Protein AF-A0A963WUD4-F1 (afdb_monomer_lite)

Sequence (51 aa):
MSSLTFRSSRPDSWTMPRAHRDASQRYMAYGPIRPMEEPGLIEKLASIFRR

Secondary structure (DSSP, 8-state):
--------SSPPTTTS----SSHHHHHHHH-SPPPSSPPPHHHHHHHHHT-

pLDDT: mean 77.51, std 9.73, range [47.56, 88.75]

Radius of gyration: 20.13 Å; chains: 1; bounding box: 30×34×49 Å

Foldseek 3Di:
DDDDDPPDPDDDCVRDVPPPPDPVSVCVVPNDDDDPDDDDPVRVVVVVVVD

Structure (mmCIF, N/CA/C/O backbone):
data_AF-A0A963WUD4-F1
#
_entry.id   AF-A0A963WUD4-F1
#
loop_
_atom_site.group_PDB
_atom_site.id
_atom_site.type_symbol
_atom_site.label_atom_id
_atom_site.label_alt_id
_atom_site.label_comp_id
_atom_site.label_asym_id
_atom_site.label_entity_id
_atom_site.label_seq_id
_atom_site.pdbx_PDB_ins_code
_atom_site.Cartn_x
_atom_site.Cartn_y
_atom_site.Cartn_z
_atom_site.occupancy
_atom_site.B_iso_or_equiv
_atom_site.auth_seq_id
_atom_site.auth_comp_id
_atom_site.auth_asym_id
_atom_site.auth_atom_id
_atom_site.pdbx_PDB_model_num
ATOM 1 N N . MET A 1 1 ? 23.774 22.597 -20.461 1.00 47.56 1 MET A N 1
ATOM 2 C CA . MET A 1 1 ? 22.768 21.517 -20.569 1.00 47.56 1 MET A CA 1
ATOM 3 C C . MET A 1 1 ? 23.500 20.192 -20.434 1.00 47.56 1 MET A C 1
ATOM 5 O O . MET A 1 1 ? 24.547 20.051 -21.054 1.00 47.56 1 MET A O 1
ATOM 9 N N . SER A 1 2 ? 23.049 19.287 -19.564 1.00 51.34 2 SER A N 1
ATOM 10 C CA . SER A 1 2 ? 23.726 18.007 -19.313 1.00 51.34 2 SER A CA 1
ATOM 11 C C . SER A 1 2 ? 23.603 17.075 -20.524 1.00 51.34 2 SER A C 1
ATOM 13 O O . SER A 1 2 ? 22.526 16.916 -21.091 1.00 51.34 2 SER A O 1
ATOM 15 N N . SER A 1 3 ? 24.724 16.474 -20.930 1.00 66.06 3 SER A N 1
ATOM 16 C CA . SER A 1 3 ? 24.786 15.502 -22.025 1.00 66.06 3 SER A CA 1
ATOM 17 C C . SER A 1 3 ? 24.292 14.143 -21.528 1.00 66.06 3 SER A C 1
ATOM 19 O O . SER A 1 3 ? 25.054 13.361 -20.960 1.00 66.06 3 SER A O 1
ATOM 21 N N . LEU A 1 4 ? 22.993 13.885 -21.666 1.00 68.62 4 LEU A N 1
ATOM 22 C CA . LEU A 1 4 ? 22.417 12.565 -21.424 1.00 68.62 4 LEU A CA 1
ATOM 23 C C . LEU A 1 4 ? 22.534 11.740 -22.709 1.00 68.62 4 LEU A C 1
ATOM 25 O O . LEU A 1 4 ? 21.816 11.965 -23.681 1.00 68.62 4 LEU A O 1
ATOM 29 N N . THR A 1 5 ? 23.460 10.783 -22.720 1.00 71.62 5 THR A N 1
ATOM 30 C CA . THR A 1 5 ? 23.607 9.832 -23.827 1.00 71.62 5 THR A CA 1
ATOM 31 C C . THR A 1 5 ? 22.603 8.696 -23.652 1.00 71.62 5 THR A C 1
ATOM 33 O O . THR A 1 5 ? 22.840 7.759 -22.885 1.00 71.62 5 THR A O 1
ATOM 36 N N . PHE A 1 6 ? 21.486 8.750 -24.376 1.00 67.94 6 PHE A N 1
ATOM 37 C CA . PHE A 1 6 ? 20.510 7.660 -24.403 1.00 67.94 6 PHE A CA 1
ATOM 38 C C . PHE A 1 6 ? 21.105 6.445 -25.132 1.00 67.94 6 PHE A C 1
ATOM 40 O O . PHE A 1 6 ? 21.228 6.432 -26.354 1.00 67.94 6 PHE A O 1
ATOM 47 N N . ARG A 1 7 ? 21.507 5.410 -24.381 1.00 73.69 7 ARG A N 1
ATOM 48 C CA . ARG A 1 7 ? 22.038 4.145 -24.939 1.00 73.69 7 ARG A CA 1
ATOM 49 C C . ARG A 1 7 ? 20.943 3.165 -25.371 1.00 73.69 7 ARG A C 1
ATOM 51 O O . ARG A 1 7 ? 21.239 2.155 -25.999 1.00 73.69 7 ARG A O 1
ATOM 58 N N . SER A 1 8 ? 19.688 3.434 -25.017 1.00 75.94 8 SER A N 1
ATOM 59 C CA . SER A 1 8 ? 18.538 2.611 -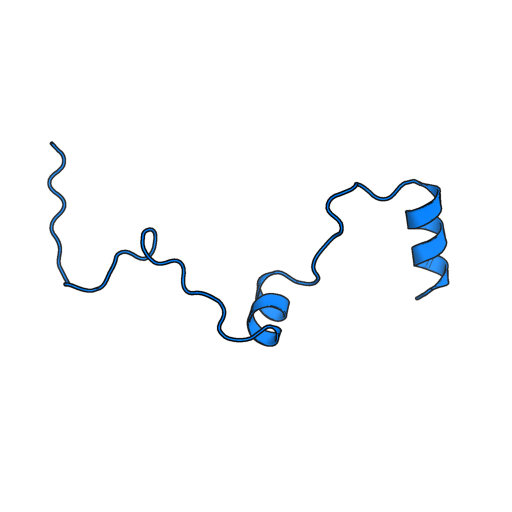25.386 1.00 75.94 8 SER A CA 1
ATOM 60 C C . SER A 1 8 ? 17.271 3.459 -25.452 1.00 75.94 8 SER A C 1
ATOM 62 O O . SER A 1 8 ? 17.176 4.462 -24.752 1.00 75.94 8 SER A O 1
ATOM 64 N N . SER A 1 9 ? 16.281 3.020 -26.231 1.00 79.06 9 SER A N 1
ATOM 65 C CA . SER A 1 9 ? 14.923 3.583 -26.210 1.00 79.06 9 SER A CA 1
ATOM 66 C C . SER A 1 9 ? 14.087 3.093 -25.025 1.00 79.06 9 SER A C 1
ATOM 68 O O . SER A 1 9 ? 12.906 3.430 -24.925 1.00 79.06 9 SER A O 1
ATOM 70 N N . ARG A 1 10 ? 14.655 2.254 -24.142 1.00 72.19 10 ARG A N 1
ATOM 71 C CA . ARG A 1 10 ? 13.929 1.806 -22.957 1.00 72.19 10 ARG A CA 1
ATOM 72 C C . ARG A 1 10 ? 13.727 3.013 -22.039 1.00 72.19 10 ARG A C 1
ATOM 74 O O . ARG A 1 10 ? 14.676 3.763 -21.829 1.00 72.19 10 ARG A O 1
ATOM 81 N N . PRO A 1 11 ? 12.516 3.187 -21.500 1.00 72.44 11 PRO A N 1
ATOM 82 C CA . PRO A 1 11 ? 12.227 4.276 -20.585 1.00 72.44 11 PRO A CA 1
ATOM 83 C C . PRO A 1 11 ? 13.110 4.154 -19.344 1.00 72.44 11 PRO A C 1
ATOM 85 O O . PRO A 1 11 ? 13.313 3.048 -18.829 1.00 72.44 11 PRO A O 1
ATOM 88 N N . ASP A 1 12 ? 13.629 5.289 -18.879 1.00 77.12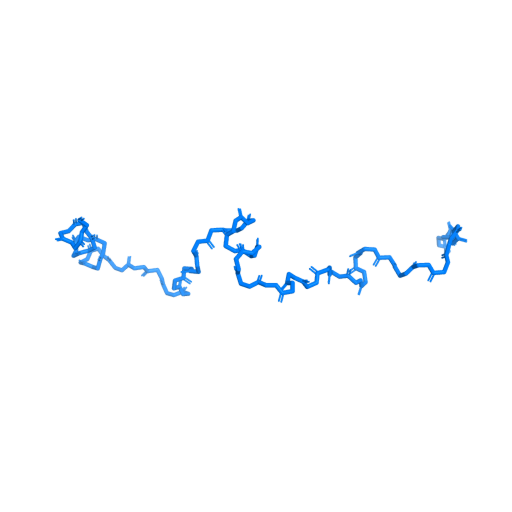 12 ASP A N 1
ATOM 89 C CA . ASP A 1 12 ? 14.434 5.344 -17.664 1.00 77.12 12 ASP A CA 1
ATOM 90 C C . ASP A 1 12 ? 13.636 4.792 -16.480 1.00 77.12 12 ASP A C 1
ATOM 92 O O . ASP A 1 12 ? 12.431 5.023 -16.342 1.00 77.12 12 ASP A O 1
ATOM 96 N N . SER A 1 13 ? 14.311 4.063 -15.591 1.00 69.19 13 SER A N 1
ATOM 97 C CA . SER A 1 13 ? 13.666 3.419 -14.440 1.00 69.19 13 SER A CA 1
ATOM 98 C C . SER A 1 13 ? 13.018 4.416 -13.481 1.00 69.19 13 SER A C 1
ATOM 100 O O . SER A 1 13 ? 12.074 4.062 -12.781 1.00 69.19 13 SER A O 1
ATOM 102 N N . TRP A 1 14 ? 13.511 5.657 -13.449 1.00 68.50 14 TRP A N 1
ATOM 103 C CA . TRP A 1 14 ? 12.891 6.744 -12.695 1.00 68.50 14 TRP A CA 1
ATOM 104 C C . TRP A 1 14 ? 11.576 7.190 -13.344 1.00 68.50 14 TRP A C 1
ATOM 106 O O . TRP A 1 14 ? 10.589 7.424 -12.653 1.00 68.50 14 TRP A O 1
ATOM 116 N N . THR A 1 15 ? 11.538 7.291 -14.673 1.00 72.94 15 THR A N 1
ATOM 117 C CA . THR A 1 15 ? 10.351 7.720 -15.428 1.00 72.94 15 THR A CA 1
ATOM 118 C C . THR A 1 15 ? 9.285 6.623 -15.490 1.00 72.94 15 THR A C 1
ATOM 120 O O . THR A 1 15 ? 8.098 6.918 -15.597 1.00 72.94 15 THR A O 1
ATOM 123 N N . MET A 1 16 ? 9.692 5.354 -15.386 1.00 71.62 16 MET A N 1
ATOM 124 C CA . MET A 1 16 ? 8.805 4.195 -15.305 1.00 71.62 16 MET A CA 1
ATOM 125 C C . MET A 1 16 ? 9.105 3.350 -14.057 1.00 71.62 16 MET A C 1
ATOM 127 O O . MET A 1 16 ? 9.751 2.297 -14.161 1.00 71.62 16 MET A O 1
ATOM 131 N N . PRO A 1 17 ? 8.597 3.741 -12.872 1.00 66.75 17 PRO A N 1
ATOM 132 C CA . PRO A 1 17 ? 8.577 2.829 -11.740 1.00 66.75 17 PRO A CA 1
ATOM 133 C C . PRO A 1 17 ? 7.780 1.585 -12.147 1.00 66.75 17 PRO A C 1
ATOM 135 O O . PRO A 1 17 ? 6.625 1.672 -12.572 1.00 66.75 17 PRO A O 1
ATOM 138 N N . ARG A 1 18 ? 8.406 0.404 -12.073 1.00 69.00 18 ARG A N 1
ATOM 139 C CA . ARG A 1 18 ? 7.720 -0.848 -12.406 1.00 69.00 18 ARG A CA 1
ATOM 140 C C . ARG A 1 18 ? 6.607 -1.066 -11.392 1.00 69.00 18 ARG A C 1
ATOM 142 O O . ARG A 1 18 ? 6.875 -1.390 -10.239 1.00 69.00 18 ARG A O 1
ATOM 149 N N . ALA A 1 19 ? 5.361 -0.893 -11.829 1.00 68.00 19 ALA A N 1
ATOM 150 C CA . ALA A 1 19 ? 4.214 -1.250 -11.017 1.00 68.00 19 ALA A CA 1
ATOM 151 C C . ALA A 1 19 ? 4.326 -2.736 -10.665 1.00 68.00 19 ALA A C 1
ATOM 153 O O . ALA A 1 19 ? 4.453 -3.587 -11.552 1.00 68.00 19 ALA A O 1
ATOM 154 N N . HIS A 1 20 ? 4.291 -3.051 -9.374 1.00 71.00 20 HIS A N 1
ATOM 155 C CA . HIS A 1 20 ? 4.116 -4.427 -8.941 1.00 71.00 20 HIS A CA 1
ATOM 156 C C . HIS A 1 20 ? 2.780 -4.917 -9.487 1.00 71.00 20 HIS A C 1
ATOM 158 O O . HIS A 1 20 ? 1.714 -4.474 -9.048 1.00 71.00 20 HIS A O 1
ATOM 164 N N . ARG A 1 21 ? 2.856 -5.793 -10.489 1.00 68.44 21 ARG A N 1
ATOM 165 C CA . ARG A 1 21 ? 1.687 -6.296 -11.219 1.00 68.44 21 ARG A CA 1
ATOM 166 C C . ARG A 1 21 ? 0.730 -7.063 -10.311 1.00 68.44 21 ARG A C 1
ATOM 168 O O . ARG A 1 21 ? -0.457 -7.116 -10.598 1.00 68.44 21 ARG A O 1
ATOM 175 N N . ASP A 1 22 ? 1.251 -7.602 -9.215 1.00 81.38 22 ASP A N 1
ATOM 176 C CA . ASP A 1 22 ? 0.522 -8.408 -8.248 1.00 81.38 22 ASP A CA 1
ATOM 177 C C . ASP A 1 22 ? 0.652 -7.810 -6.834 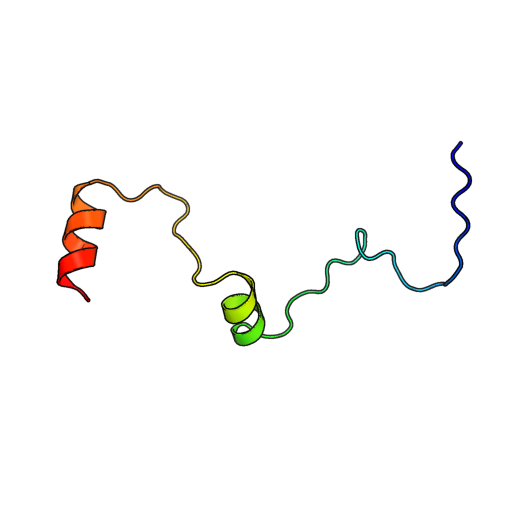1.00 81.38 22 ASP A C 1
ATOM 179 O O . ASP A 1 22 ? 1.685 -7.245 -6.458 1.00 81.38 22 ASP A O 1
ATOM 183 N N . ALA A 1 23 ? -0.419 -7.925 -6.050 1.00 79.38 23 ALA A N 1
ATOM 184 C CA . ALA A 1 23 ? -0.447 -7.599 -4.632 1.00 79.38 23 ALA A CA 1
ATOM 185 C C . ALA A 1 23 ? 0.532 -8.472 -3.826 1.00 79.38 23 ALA A C 1
ATOM 187 O O . ALA A 1 23 ? 1.148 -7.969 -2.888 1.00 79.38 23 ALA A O 1
ATOM 188 N N . SER A 1 24 ? 0.738 -9.735 -4.222 1.00 86.38 24 SER A N 1
ATOM 189 C CA . SER A 1 24 ? 1.693 -10.638 -3.560 1.00 86.38 24 SER A CA 1
ATOM 190 C C . SER A 1 24 ? 3.131 -10.106 -3.640 1.00 86.38 24 SER A C 1
ATOM 192 O O . SER A 1 24 ? 3.826 -10.019 -2.628 1.00 86.38 24 SER A O 1
ATOM 194 N N . GLN A 1 25 ? 3.548 -9.646 -4.824 1.00 84.56 25 GLN A N 1
ATOM 195 C CA . GLN A 1 25 ? 4.879 -9.082 -5.063 1.00 84.56 25 GLN A CA 1
ATOM 196 C C . GLN A 1 25 ? 5.084 -7.772 -4.293 1.00 84.56 25 GLN A C 1
ATOM 198 O O . GLN A 1 25 ? 6.153 -7.563 -3.720 1.00 84.56 25 GLN A O 1
ATOM 203 N N . ARG A 1 26 ? 4.042 -6.928 -4.190 1.00 85.88 26 ARG A N 1
ATOM 204 C CA . ARG A 1 26 ? 4.079 -5.735 -3.320 1.00 85.88 26 ARG A CA 1
ATOM 205 C C . ARG A 1 26 ? 4.281 -6.105 -1.869 1.00 85.88 26 ARG A C 1
ATOM 207 O O . ARG A 1 26 ? 5.113 -5.497 -1.206 1.00 85.88 26 ARG A O 1
ATOM 214 N N . TYR A 1 27 ? 3.510 -7.076 -1.391 1.00 88.00 27 TYR A N 1
ATOM 215 C CA . TYR A 1 27 ? 3.563 -7.507 -0.004 1.00 88.00 27 TYR A CA 1
ATOM 216 C C . TYR A 1 27 ? 4.938 -8.083 0.347 1.00 88.00 27 TYR A C 1
ATOM 218 O O . TYR A 1 27 ? 5.482 -7.766 1.396 1.00 88.00 27 TYR A O 1
ATOM 226 N N . MET A 1 28 ? 5.547 -8.864 -0.549 1.00 86.75 28 MET A N 1
ATOM 227 C CA . MET A 1 28 ? 6.909 -9.372 -0.347 1.00 86.75 28 MET A CA 1
ATOM 228 C C . MET A 1 28 ? 7.961 -8.255 -0.338 1.00 86.75 28 MET A C 1
ATOM 230 O O . MET A 1 28 ? 8.909 -8.322 0.438 1.00 86.75 28 MET A O 1
ATOM 234 N N . ALA A 1 29 ? 7.805 -7.232 -1.183 1.00 86.19 29 ALA A N 1
ATOM 235 C CA . ALA A 1 29 ? 8.773 -6.142 -1.296 1.00 86.19 29 ALA A CA 1
ATOM 236 C C . ALA A 1 29 ? 8.668 -5.100 -0.168 1.00 86.19 29 ALA A C 1
ATOM 238 O O . ALA A 1 29 ? 9.689 -4.582 0.279 1.00 86.19 29 ALA A O 1
ATOM 239 N N . TYR A 1 30 ? 7.452 -4.767 0.275 1.00 87.56 30 TYR A N 1
ATOM 240 C CA . TYR A 1 30 ? 7.194 -3.644 1.190 1.00 87.56 30 TYR A CA 1
ATOM 241 C C . TYR A 1 30 ? 6.493 -4.039 2.492 1.00 87.56 30 TYR A C 1
ATOM 243 O O . TYR A 1 30 ? 6.382 -3.219 3.402 1.00 87.56 30 TYR A O 1
ATOM 251 N N . GLY A 1 31 ? 6.026 -5.280 2.601 1.00 88.25 31 GLY A N 1
ATOM 252 C CA . GLY A 1 31 ? 5.253 -5.745 3.742 1.00 88.25 31 GLY A CA 1
ATOM 253 C C . GLY A 1 31 ? 3.795 -5.262 3.731 1.00 88.25 31 GLY A C 1
ATOM 254 O O . GLY A 1 31 ? 3.270 -4.832 2.699 1.00 88.25 31 GLY A O 1
ATOM 255 N N . PRO A 1 32 ? 3.105 -5.372 4.879 1.00 88.75 32 PRO A N 1
ATOM 256 C CA . PRO A 1 32 ? 1.714 -4.960 5.016 1.00 88.75 32 PRO A CA 1
ATOM 257 C C . PRO A 1 32 ? 1.549 -3.443 4.904 1.00 88.75 32 PRO A C 1
ATOM 259 O O . PRO A 1 32 ? 2.352 -2.666 5.425 1.00 88.75 32 PRO A O 1
ATOM 262 N N . ILE A 1 33 ?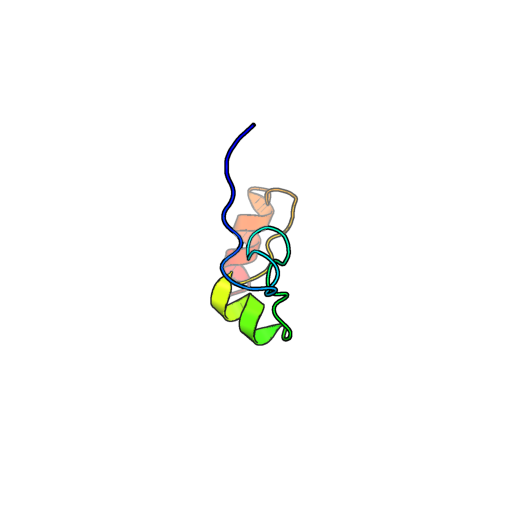 0.440 -3.031 4.286 1.00 85.38 33 ILE A N 1
ATOM 263 C CA . ILE A 1 33 ? 0.003 -1.633 4.259 1.00 85.38 33 ILE A CA 1
ATOM 264 C C . ILE A 1 33 ? -0.280 -1.188 5.695 1.00 85.38 33 ILE A C 1
ATOM 266 O O . ILE A 1 33 ? -1.034 -1.843 6.416 1.00 85.38 33 ILE A O 1
ATOM 270 N N . ARG A 1 34 ? 0.336 -0.078 6.106 1.00 85.69 34 ARG A N 1
ATOM 271 C CA . ARG A 1 34 ? 0.100 0.535 7.415 1.00 85.69 34 ARG A CA 1
ATOM 272 C C . ARG A 1 34 ? -0.990 1.604 7.309 1.00 85.69 34 ARG A C 1
ATOM 274 O O . ARG A 1 34 ? -1.081 2.253 6.265 1.00 85.69 34 ARG A O 1
ATOM 281 N N . PRO A 1 35 ? -1.804 1.793 8.361 1.00 84.75 35 PRO A N 1
ATOM 282 C CA . PRO A 1 35 ? -2.697 2.939 8.436 1.00 84.75 35 PRO A CA 1
ATOM 283 C C . PRO A 1 35 ? -1.883 4.233 8.361 1.00 84.75 35 PRO A C 1
ATOM 285 O O . PRO A 1 35 ? -0.734 4.287 8.798 1.00 84.75 35 PRO A O 1
ATOM 288 N N . MET A 1 36 ? -2.481 5.255 7.754 1.00 86.94 36 MET A N 1
ATOM 289 C CA . MET A 1 36 ? -1.856 6.569 7.602 1.00 86.94 36 MET A CA 1
ATOM 290 C C . MET A 1 36 ? -1.808 7.329 8.931 1.00 86.94 36 MET A C 1
ATOM 292 O O . MET A 1 36 ? -0.877 8.090 9.173 1.00 86.94 36 MET A O 1
A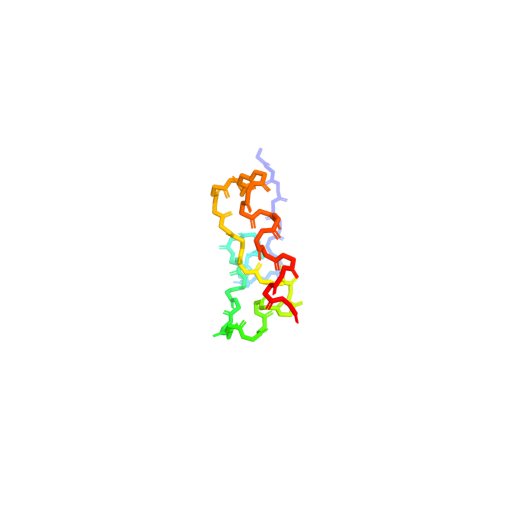TOM 296 N N . GLU A 1 37 ? -2.805 7.104 9.784 1.00 86.94 37 GLU A N 1
ATOM 297 C CA . GLU A 1 37 ? -2.855 7.641 11.138 1.00 86.94 37 GLU A CA 1
ATOM 298 C C . GLU A 1 37 ? -1.988 6.788 12.064 1.00 86.94 37 GLU A C 1
ATOM 300 O O . GLU A 1 37 ? -2.004 5.553 12.004 1.00 86.94 37 GLU A O 1
ATOM 305 N N . GLU A 1 38 ? -1.202 7.452 12.912 1.00 82.31 38 GLU A N 1
ATOM 306 C CA . GLU A 1 38 ? -0.399 6.749 13.901 1.00 82.31 38 GLU A CA 1
ATOM 307 C C . GLU A 1 38 ? -1.317 6.109 14.941 1.00 82.31 38 GLU A C 1
ATOM 309 O O . GLU A 1 38 ? -2.097 6.818 15.580 1.00 82.31 38 GLU A O 1
ATOM 314 N N . PRO A 1 39 ? -1.213 4.787 15.158 1.00 83.06 39 PRO A N 1
ATOM 315 C CA . PRO A 1 39 ? -2.099 4.132 16.091 1.00 83.06 39 PRO A CA 1
ATOM 316 C C . PRO A 1 39 ? -1.855 4.658 17.502 1.00 83.0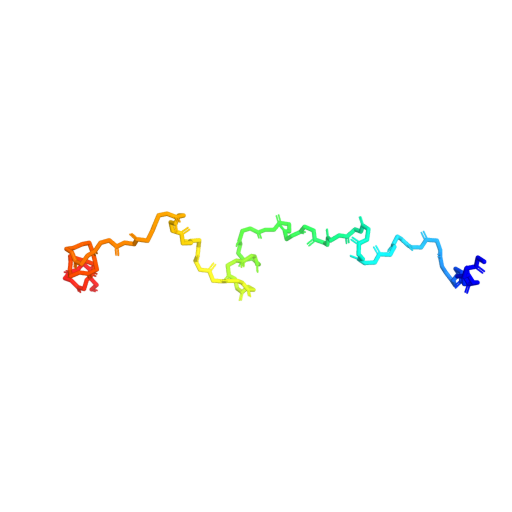6 39 PRO A C 1
ATOM 318 O O . PRO A 1 39 ? -0.713 4.706 17.989 1.00 83.06 39 PRO A O 1
ATOM 321 N N . GLY A 1 40 ? -2.949 5.029 18.161 1.00 86.38 40 GLY A N 1
ATOM 322 C CA . GLY A 1 40 ? -2.933 5.499 19.538 1.00 86.38 40 GLY A CA 1
ATOM 323 C C . GLY A 1 40 ? -2.442 4.416 20.503 1.00 86.38 40 GLY A C 1
ATOM 324 O O . GLY A 1 40 ? -2.345 3.231 20.172 1.00 86.38 40 GLY A O 1
ATOM 325 N N . LEU A 1 41 ? -2.149 4.804 21.745 1.00 86.00 41 LEU A N 1
ATOM 326 C CA . LEU A 1 41 ? -1.631 3.876 22.757 1.00 86.00 41 LEU A CA 1
ATOM 327 C C . LEU A 1 41 ? -2.600 2.706 23.027 1.00 86.00 41 LEU A C 1
ATOM 329 O O . LEU A 1 41 ? -2.166 1.565 23.174 1.00 86.00 41 LEU A O 1
ATOM 333 N N . ILE A 1 42 ? -3.908 2.977 23.007 1.00 88.00 42 ILE A N 1
ATOM 334 C CA . ILE A 1 42 ? -4.970 1.977 23.197 1.00 88.00 42 ILE A CA 1
ATOM 335 C C . ILE A 1 42 ? -5.032 0.998 22.017 1.00 88.00 42 ILE A C 1
ATOM 337 O O . ILE A 1 42 ? -5.136 -0.207 22.226 1.00 88.00 42 ILE A O 1
ATOM 341 N N . GLU A 1 43 ? -4.925 1.489 20.783 1.00 85.69 43 GLU A N 1
ATOM 342 C CA . GLU A 1 43 ? -4.989 0.658 19.574 1.00 85.69 43 GLU A CA 1
ATOM 343 C C . GLU A 1 43 ? -3.782 -0.272 19.467 1.00 85.69 43 GLU A C 1
ATOM 345 O O . GLU A 1 43 ? -3.927 -1.454 19.146 1.00 85.69 43 GLU A O 1
ATOM 350 N N . LYS A 1 44 ? -2.594 0.231 19.824 1.00 83.12 44 LYS A N 1
ATOM 351 C CA . LYS A 1 44 ? -1.390 -0.596 19.947 1.00 83.12 44 LYS A CA 1
ATOM 352 C C . LYS A 1 44 ? -1.596 -1.703 20.978 1.00 83.12 44 LYS A C 1
ATOM 354 O O . LYS A 1 44 ? -1.297 -2.857 20.679 1.00 83.12 44 LYS A O 1
ATOM 359 N N . LEU A 1 45 ? -2.155 -1.381 22.146 1.00 86.38 45 LEU A N 1
ATOM 360 C CA . LEU A 1 45 ? -2.411 -2.367 23.197 1.00 86.38 45 LEU A CA 1
ATOM 361 C C . LEU A 1 45 ? -3.434 -3.423 22.746 1.00 86.38 45 LEU A C 1
ATOM 363 O O . LEU A 1 45 ? -3.189 -4.617 22.887 1.00 86.38 45 LEU A O 1
ATOM 367 N N . ALA A 1 46 ? -4.541 -2.998 22.135 1.00 84.88 46 ALA A N 1
ATOM 368 C CA . ALA A 1 46 ? -5.573 -3.894 21.615 1.00 84.88 46 ALA A CA 1
ATOM 369 C C . ALA A 1 46 ? -5.041 -4.827 20.513 1.00 84.88 46 ALA A C 1
ATOM 371 O O . ALA A 1 46 ? -5.445 -5.987 20.436 1.00 84.88 46 ALA A O 1
ATOM 372 N N . SER A 1 47 ? -4.102 -4.351 19.685 1.00 79.56 47 SER A N 1
ATOM 373 C CA . SER A 1 47 ? -3.486 -5.161 18.627 1.00 79.56 47 SER A CA 1
ATOM 374 C C . SER A 1 47 ? -2.662 -6.341 19.160 1.00 79.56 47 SER A C 1
ATOM 376 O O . SER A 1 47 ? -2.584 -7.370 18.492 1.00 79.56 47 SER A O 1
ATOM 378 N N . ILE A 1 48 ? -2.102 -6.231 20.373 1.00 81.62 48 ILE A N 1
ATOM 379 C CA . ILE A 1 48 ? -1.324 -7.302 21.018 1.00 81.62 48 ILE A CA 1
ATOM 380 C C . ILE A 1 48 ? -2.228 -8.480 21.392 1.00 81.62 48 ILE A C 1
ATOM 382 O O . ILE A 1 48 ? -1.851 -9.626 21.182 1.00 81.62 48 ILE A O 1
ATOM 386 N N . PHE A 1 49 ? -3.435 -8.207 21.893 1.00 78.50 49 PHE A N 1
ATOM 387 C CA . PHE A 1 49 ? -4.389 -9.239 22.318 1.00 78.50 49 PHE A CA 1
ATOM 388 C C . PHE A 1 49 ? -5.115 -9.936 21.157 1.00 78.50 49 PHE A C 1
ATOM 390 O O . PHE A 1 49 ? -5.804 -10.927 21.381 1.00 78.50 49 PHE A O 1
ATOM 397 N N . ARG A 1 50 ? -4.998 -9.419 19.926 1.00 67.62 50 ARG A N 1
ATOM 398 C CA . ARG A 1 50 ? -5.622 -10.000 18.722 1.00 67.62 50 ARG A CA 1
ATOM 399 C C . ARG A 1 50 ? -4.688 -10.969 17.973 1.00 67.62 50 ARG A C 1
ATOM 401 O O . ARG A 1 50 ? -5.103 -11.538 16.966 1.00 67.62 50 ARG A O 1
ATOM 408 N N . ARG A 1 51 ? -3.439 -11.120 18.416 1.00 58.25 51 ARG A N 1
ATOM 409 C CA . ARG A 1 51 ? -2.442 -12.006 17.802 1.00 58.25 51 ARG A CA 1
ATOM 410 C C . ARG A 1 51 ? -2.482 -13.398 18.416 1.00 58.25 51 ARG A C 1
ATOM 412 O O . ARG A 1 51 ? -2.265 -14.349 17.637 1.00 58.25 51 ARG A O 1
#